Protein AF-A0A1C5EB53-F1 (afdb_monomer_lite)

Structure (mmCIF, N/CA/C/O backbone):
data_AF-A0A1C5EB53-F1
#
_entry.id   AF-A0A1C5EB53-F1
#
loop_
_atom_site.group_PDB
_atom_site.id
_atom_site.type_symbol
_atom_site.label_atom_id
_atom_site.label_alt_id
_atom_site.label_comp_id
_atom_site.label_asym_id
_atom_site.label_entity_id
_atom_site.label_seq_id
_atom_site.pdbx_PDB_ins_code
_atom_site.Cartn_x
_atom_site.Cartn_y
_atom_site.Cartn_z
_atom_site.occupancy
_atom_site.B_iso_or_equiv
_atom_site.auth_seq_id
_atom_site.auth_comp_id
_atom_site.auth_asym_id
_atom_site.auth_atom_id
_atom_site.pdbx_PDB_model_num
ATOM 1 N N . MET A 1 1 ? 9.222 14.903 -35.484 1.00 46.41 1 MET A N 1
ATOM 2 C CA . MET A 1 1 ? 10.347 14.46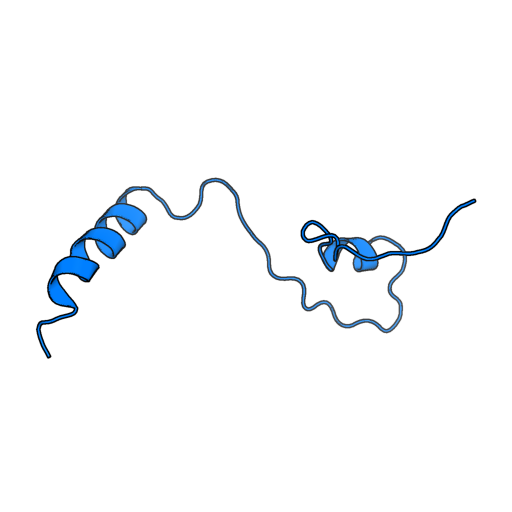8 -34.633 1.00 46.41 1 MET A CA 1
ATOM 3 C C . MET A 1 1 ? 10.518 15.516 -33.545 1.00 46.41 1 MET A C 1
ATOM 5 O O . MET A 1 1 ? 11.076 16.564 -33.826 1.00 46.41 1 MET A O 1
ATOM 9 N N . SER A 1 2 ? 9.915 15.307 -32.372 1.00 36.91 2 SER A N 1
ATOM 10 C CA . SER A 1 2 ? 10.018 16.238 -31.241 1.00 36.91 2 SER A CA 1
ATOM 11 C C . SER A 1 2 ? 10.445 15.452 -30.011 1.00 36.91 2 SER A C 1
ATOM 13 O O . SER A 1 2 ? 9.682 14.640 -29.497 1.00 36.91 2 SER A O 1
ATOM 15 N N . THR A 1 3 ? 11.683 15.670 -29.589 1.00 69.94 3 THR A N 1
ATOM 16 C CA . THR A 1 3 ? 12.259 15.183 -28.338 1.00 69.94 3 THR A CA 1
ATOM 17 C C . THR A 1 3 ? 12.507 16.387 -27.438 1.00 69.94 3 THR A C 1
ATOM 19 O O . THR A 1 3 ? 13.435 17.163 -27.654 1.00 69.94 3 THR A O 1
ATOM 22 N N . ARG A 1 4 ? 11.654 16.539 -26.424 1.00 51.50 4 ARG A N 1
ATOM 23 C CA . ARG A 1 4 ? 11.952 17.218 -25.158 1.00 51.50 4 ARG A CA 1
ATOM 24 C C . ARG A 1 4 ? 10.979 16.649 -24.124 1.00 51.50 4 ARG A C 1
ATOM 26 O O . ARG A 1 4 ? 9.785 16.918 -24.197 1.00 51.50 4 ARG A O 1
ATOM 33 N N . GLY A 1 5 ? 11.471 15.770 -23.254 1.00 60.50 5 GLY A N 1
ATOM 34 C CA . GLY A 1 5 ? 10.743 15.409 -22.040 1.00 60.50 5 GLY A CA 1
ATOM 35 C C . GLY A 1 5 ? 10.641 16.629 -21.132 1.00 60.50 5 GLY A C 1
ATOM 36 O O . GLY A 1 5 ? 11.549 17.452 -21.159 1.00 60.50 5 GLY A O 1
ATOM 37 N N . ASP A 1 6 ? 9.543 16.761 -20.386 1.00 59.06 6 ASP A N 1
ATOM 38 C CA . ASP A 1 6 ? 9.513 17.623 -19.186 1.00 59.06 6 ASP A CA 1
ATOM 39 C C . ASP A 1 6 ? 8.291 17.428 -18.269 1.00 59.06 6 ASP A C 1
ATOM 41 O O . ASP A 1 6 ? 7.950 18.268 -17.443 1.00 59.06 6 ASP A O 1
ATOM 45 N N . LEU A 1 7 ? 7.634 16.277 -18.358 1.00 58.69 7 LEU A N 1
ATOM 46 C CA . LEU A 1 7 ? 6.919 15.716 -17.221 1.00 58.69 7 LEU A CA 1
ATOM 47 C C . LEU A 1 7 ? 7.457 14.301 -17.145 1.00 58.69 7 LEU A C 1
ATOM 49 O O . LEU A 1 7 ? 7.260 13.544 -18.093 1.00 58.69 7 LEU A O 1
ATOM 53 N N . HIS A 1 8 ? 8.236 13.985 -16.109 1.00 64.31 8 HIS A N 1
ATOM 54 C CA . HIS A 1 8 ? 8.714 12.625 -15.873 1.00 64.31 8 HIS A CA 1
ATOM 55 C C . HIS A 1 8 ? 7.549 11.666 -16.127 1.00 64.31 8 HIS A C 1
ATOM 57 O O . HIS A 1 8 ? 6.512 11.802 -15.477 1.00 64.31 8 HIS A O 1
ATOM 63 N N . ASP A 1 9 ? 7.672 10.772 -17.113 1.00 74.62 9 ASP A N 1
ATOM 64 C CA . ASP A 1 9 ? 6.632 9.779 -17.353 1.00 74.62 9 ASP A CA 1
ATOM 65 C C . ASP A 1 9 ? 6.600 8.870 -16.124 1.00 74.62 9 ASP A C 1
ATOM 67 O O . ASP A 1 9 ? 7.400 7.948 -15.992 1.00 74.62 9 ASP A O 1
ATOM 71 N N . LEU A 1 10 ? 5.698 9.170 -15.185 1.00 78.38 10 LEU A N 1
ATOM 72 C CA . LEU A 1 10 ? 5.551 8.439 -13.924 1.00 78.38 10 LEU A CA 1
ATOM 73 C C . LEU A 1 10 ? 5.063 7.002 -14.146 1.00 78.38 10 LEU A C 1
ATOM 75 O O . LEU A 1 10 ? 4.945 6.236 -13.193 1.00 78.38 10 LEU A O 1
ATOM 79 N N . ARG A 1 11 ? 4.748 6.644 -15.395 1.00 73.81 11 ARG A N 1
ATOM 80 C CA . ARG A 1 11 ? 4.403 5.288 -15.812 1.00 73.81 11 ARG A CA 1
ATOM 81 C C . ARG A 1 11 ? 5.597 4.538 -16.403 1.00 73.81 11 ARG A C 1
ATOM 83 O O . ARG A 1 11 ? 5.420 3.400 -16.832 1.00 73.81 11 ARG A O 1
ATOM 90 N N . HIS A 1 12 ? 6.781 5.144 -16.475 1.00 78.12 12 HIS A N 1
ATOM 91 C CA . HIS A 1 12 ? 7.988 4.432 -16.871 1.00 78.12 12 HIS A CA 1
ATOM 92 C C . HIS A 1 12 ? 8.384 3.446 -15.761 1.00 78.12 12 HIS A C 1
ATOM 94 O O . HIS A 1 12 ? 8.711 3.846 -14.645 1.00 78.12 12 HIS A O 1
ATOM 100 N N . HIS A 1 13 ? 8.326 2.150 -16.071 1.00 78.00 13 HIS A N 1
ATOM 101 C CA . HIS A 1 13 ? 8.753 1.067 -15.191 1.00 78.00 13 HIS A CA 1
ATOM 102 C C . HIS A 1 13 ? 10.100 0.518 -15.684 1.00 78.00 13 HIS A C 1
ATOM 104 O O . HIS A 1 13 ? 10.270 0.293 -16.881 1.00 78.00 13 HIS A O 1
ATOM 110 N N . GLY A 1 14 ? 11.057 0.305 -14.774 1.00 75.56 14 GLY A N 1
ATOM 111 C CA . GLY A 1 14 ? 12.420 -0.126 -15.131 1.00 75.56 14 GLY A CA 1
ATOM 112 C C . GLY A 1 14 ? 12.509 -1.531 -15.747 1.00 75.56 14 GLY A C 1
ATOM 113 O O . GLY A 1 14 ? 13.485 -1.852 -16.416 1.00 75.56 14 GLY A O 1
ATOM 114 N N . ASP A 1 15 ? 11.473 -2.362 -15.598 1.00 78.19 15 ASP A N 1
ATOM 115 C CA . ASP A 1 15 ? 11.364 -3.660 -16.277 1.00 78.19 15 ASP A CA 1
ATOM 116 C C . ASP A 1 15 ? 11.162 -3.520 -17.799 1.00 78.19 15 ASP A C 1
ATOM 118 O O . ASP A 1 15 ? 11.449 -4.457 -18.550 1.00 78.19 15 ASP A O 1
ATOM 122 N N . ALA A 1 16 ? 10.723 -2.350 -18.279 1.00 82.06 16 ALA A N 1
ATOM 123 C CA . ALA A 1 16 ? 10.628 -2.049 -19.704 1.00 82.06 16 ALA A CA 1
ATOM 124 C C . ALA A 1 16 ? 12.006 -2.090 -20.385 1.00 82.06 16 ALA A C 1
ATOM 126 O O . ALA A 1 16 ? 12.129 -2.657 -21.469 1.00 82.06 16 ALA A O 1
ATOM 127 N N . GLU A 1 17 ? 13.047 -1.565 -19.731 1.00 76.31 17 GLU A N 1
ATOM 128 C CA . GLU A 1 17 ? 14.417 -1.532 -20.262 1.00 76.31 17 GLU A CA 1
ATOM 129 C C . GLU A 1 17 ? 15.050 -2.933 -20.300 1.00 76.31 17 GLU A C 1
ATOM 131 O O . GLU A 1 17 ? 15.836 -3.242 -21.195 1.00 76.31 17 GLU A O 1
ATOM 136 N N . MET A 1 18 ? 14.642 -3.826 -19.390 1.00 77.88 18 MET A N 1
ATOM 137 C CA . MET A 1 18 ? 15.116 -5.215 -19.349 1.00 77.88 18 MET A CA 1
ATOM 138 C C . MET A 1 18 ? 14.653 -6.053 -20.554 1.00 77.88 18 MET A C 1
ATOM 140 O O . MET A 1 18 ? 15.322 -7.027 -20.908 1.00 77.88 18 MET A O 1
ATOM 144 N N . ARG A 1 19 ? 13.541 -5.692 -21.216 1.00 72.62 19 ARG A N 1
ATOM 145 C CA . ARG A 1 19 ? 12.993 -6.443 -22.367 1.00 72.62 19 ARG A CA 1
ATOM 146 C C . ARG A 1 19 ? 13.767 -6.222 -23.671 1.00 72.62 19 ARG A C 1
ATOM 148 O O . ARG A 1 19 ? 13.764 -7.121 -24.510 1.00 72.62 19 ARG A O 1
ATOM 155 N N . ASP A 1 20 ? 14.463 -5.094 -23.814 1.00 73.00 20 ASP A N 1
ATOM 156 C CA . ASP A 1 20 ? 15.096 -4.664 -25.073 1.00 73.00 20 ASP A CA 1
ATOM 157 C C . ASP A 1 20 ? 16.603 -4.989 -25.161 1.00 73.00 20 ASP A C 1
ATOM 159 O O . ASP A 1 20 ? 17.327 -4.445 -25.994 1.00 73.00 20 ASP A O 1
ATOM 163 N N . GLY A 1 21 ? 17.093 -5.926 -24.342 1.00 65.00 21 GLY A N 1
ATOM 164 C CA . GLY A 1 21 ? 18.484 -6.391 -24.409 1.00 65.00 21 GLY A CA 1
ATOM 165 C C . GLY A 1 21 ? 19.439 -5.594 -23.522 1.00 65.00 21 GLY A C 1
ATOM 166 O O . GLY A 1 21 ? 20.503 -5.166 -23.966 1.00 65.00 21 GLY A O 1
ATOM 167 N N . ALA A 1 22 ? 19.068 -5.446 -22.251 1.00 68.69 22 ALA A N 1
ATOM 168 C CA . ALA A 1 22 ? 19.799 -4.775 -21.177 1.00 68.69 22 ALA A CA 1
ATOM 169 C C . ALA A 1 22 ? 21.125 -5.456 -20.759 1.00 68.69 22 ALA A C 1
ATOM 171 O O . ALA A 1 22 ? 21.370 -5.725 -19.580 1.00 68.69 22 ALA A O 1
ATOM 172 N N . ALA A 1 23 ? 22.005 -5.767 -21.711 1.00 75.62 23 ALA A N 1
ATOM 173 C CA . ALA A 1 23 ? 23.318 -6.320 -21.409 1.00 75.62 23 ALA A CA 1
ATOM 174 C C . ALA A 1 23 ? 24.135 -5.312 -20.578 1.00 75.62 23 ALA A C 1
ATOM 176 O O . ALA A 1 23 ? 24.553 -4.271 -21.079 1.00 75.62 23 ALA A O 1
ATOM 177 N N . GLY A 1 24 ? 24.357 -5.633 -19.300 1.00 78.75 24 GLY A N 1
ATOM 178 C CA . GLY A 1 24 ? 25.116 -4.803 -18.358 1.00 78.75 24 GLY A CA 1
ATOM 179 C C . GLY A 1 24 ? 24.277 -4.015 -17.348 1.00 78.75 24 GLY A C 1
ATOM 180 O O . GLY A 1 24 ? 24.866 -3.361 -16.489 1.00 78.75 24 GLY A O 1
ATOM 181 N N . LEU A 1 25 ? 22.941 -4.092 -17.399 1.00 82.12 25 LEU A N 1
ATOM 182 C CA . LEU A 1 25 ? 22.081 -3.525 -16.353 1.00 82.12 25 LEU A CA 1
ATOM 183 C C . LEU A 1 25 ? 21.774 -4.562 -15.266 1.00 82.12 25 LEU A C 1
ATOM 185 O O . LEU A 1 25 ? 21.663 -5.760 -15.529 1.00 82.12 25 LEU A O 1
ATOM 189 N N . ILE A 1 26 ? 21.636 -4.079 -14.031 1.00 82.25 26 ILE A N 1
ATOM 190 C CA . ILE A 1 26 ? 21.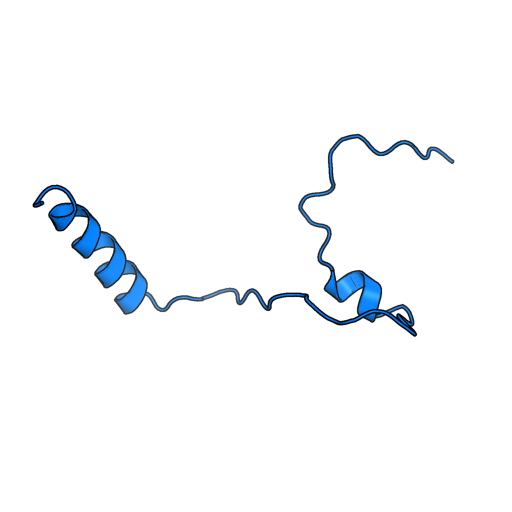171 -4.868 -12.888 1.00 82.25 26 ILE A CA 1
ATOM 191 C C . ILE A 1 26 ? 19.676 -4.605 -12.736 1.00 82.25 26 ILE A C 1
ATOM 193 O O . ILE A 1 26 ? 19.269 -3.454 -12.586 1.00 82.25 26 ILE A O 1
ATOM 197 N N . ASP A 1 27 ? 18.875 -5.669 -12.748 1.00 83.50 27 ASP A N 1
ATOM 198 C CA . ASP A 1 27 ? 17.437 -5.563 -12.524 1.00 83.50 27 ASP A CA 1
ATOM 199 C C . ASP A 1 27 ? 17.148 -5.199 -11.062 1.00 83.50 27 ASP A C 1
ATOM 201 O O . ASP A 1 27 ? 17.365 -5.993 -10.143 1.00 83.50 27 ASP A O 1
ATOM 205 N N . LEU A 1 28 ? 16.681 -3.968 -10.857 1.00 82.38 28 LEU A N 1
ATOM 206 C CA . LEU A 1 28 ? 16.206 -3.448 -9.574 1.00 82.38 28 LEU A CA 1
ATOM 207 C C . LEU A 1 28 ? 14.704 -3.128 -9.618 1.00 82.38 28 LEU A C 1
ATOM 209 O O . LEU A 1 28 ? 14.189 -2.466 -8.711 1.00 82.38 28 LEU A O 1
ATOM 213 N N . ALA A 1 29 ? 13.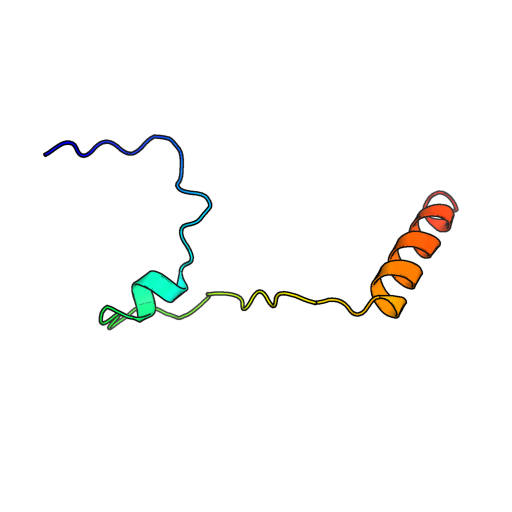991 -3.556 -10.665 1.00 83.25 29 ALA A N 1
ATOM 214 C CA . ALA A 1 29 ? 12.566 -3.309 -10.775 1.00 83.25 29 ALA A CA 1
ATOM 215 C C . ALA A 1 29 ? 11.816 -4.091 -9.686 1.00 83.25 29 ALA A C 1
ATOM 217 O O . ALA A 1 29 ? 11.980 -5.298 -9.501 1.00 83.25 29 ALA A O 1
ATOM 218 N N . VAL A 1 30 ? 10.968 -3.388 -8.936 1.00 79.88 30 VAL A N 1
ATOM 219 C CA . VAL A 1 30 ? 10.138 -4.014 -7.906 1.00 79.88 30 VAL A CA 1
ATOM 220 C C . VAL A 1 30 ? 8.800 -4.437 -8.494 1.00 79.88 30 VAL A C 1
ATOM 222 O O . VAL A 1 30 ? 8.127 -3.681 -9.193 1.00 79.88 30 VAL A O 1
ATOM 225 N N . ASN A 1 31 ? 8.386 -5.660 -8.178 1.00 77.88 31 ASN A N 1
ATOM 226 C CA . ASN A 1 31 ? 7.119 -6.199 -8.648 1.00 77.88 31 ASN A CA 1
ATOM 227 C C . ASN A 1 31 ? 5.945 -5.563 -7.890 1.00 77.88 31 ASN A C 1
ATOM 229 O O . ASN A 1 31 ? 5.791 -5.780 -6.686 1.00 77.88 31 ASN A O 1
ATOM 233 N N . VAL A 1 32 ? 5.071 -4.851 -8.604 1.00 77.44 32 VAL A N 1
ATOM 234 C CA . VAL A 1 32 ? 3.783 -4.377 -8.077 1.00 77.44 32 VAL A CA 1
ATOM 235 C C . VAL A 1 32 ? 2.681 -5.325 -8.542 1.00 77.44 32 VAL A C 1
ATOM 237 O O . VAL A 1 32 ? 2.528 -5.578 -9.734 1.00 77.44 32 VAL A O 1
ATOM 240 N N . ARG A 1 33 ? 1.897 -5.865 -7.602 1.00 79.94 33 ARG A N 1
ATOM 241 C CA . ARG A 1 33 ? 0.792 -6.787 -7.906 1.00 79.94 33 ARG A CA 1
ATOM 242 C C . ARG A 1 33 ? -0.555 -6.108 -7.704 1.00 79.94 33 ARG A C 1
ATOM 244 O O . ARG A 1 33 ? -0.867 -5.642 -6.608 1.00 79.94 33 ARG A O 1
ATOM 251 N N . THR A 1 34 ? -1.381 -6.108 -8.745 1.00 84.06 34 THR A N 1
ATOM 252 C CA . THR A 1 34 ? -2.788 -5.709 -8.632 1.00 84.06 34 THR A CA 1
ATOM 253 C C . THR A 1 34 ? -3.557 -6.718 -7.773 1.00 84.06 34 THR A C 1
ATOM 255 O O . THR A 1 34 ? -3.171 -7.880 -7.652 1.00 84.06 34 THR A O 1
ATOM 258 N N . GLY A 1 35 ? -4.621 -6.265 -7.105 1.00 86.56 35 GLY A N 1
ATOM 259 C CA . GLY A 1 35 ? -5.406 -7.116 -6.199 1.00 86.56 35 GLY A CA 1
ATOM 260 C C . GLY A 1 35 ? -4.717 -7.457 -4.870 1.00 86.56 35 GLY A C 1
ATOM 261 O O . GLY A 1 35 ? -5.208 -8.308 -4.134 1.00 86.56 35 GLY A O 1
ATOM 262 N N . THR A 1 36 ? -3.599 -6.802 -4.544 1.00 88.06 36 THR A N 1
ATOM 263 C CA . THR A 1 36 ? -2.935 -6.911 -3.236 1.00 88.06 36 THR A CA 1
ATOM 264 C C . THR A 1 36 ? -2.895 -5.553 -2.527 1.00 88.06 36 THR A C 1
ATOM 266 O O . THR A 1 36 ? -2.870 -4.522 -3.206 1.00 88.06 36 THR A O 1
ATOM 269 N N . PRO A 1 37 ? -2.888 -5.521 -1.178 1.00 90.38 37 PRO A N 1
ATOM 270 C CA . PRO A 1 37 ? -3.018 -6.654 -0.246 1.00 90.38 37 PRO A 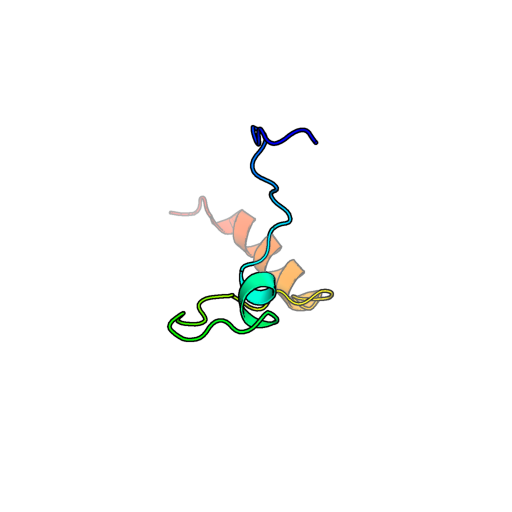CA 1
ATOM 271 C C . PRO A 1 37 ? -4.458 -7.215 -0.153 1.00 90.38 37 PRO A C 1
ATOM 273 O O . PRO A 1 37 ? -5.394 -6.535 -0.572 1.00 90.38 37 PRO A O 1
ATOM 276 N N . PRO A 1 38 ? -4.661 -8.428 0.408 1.00 94.31 38 PRO A N 1
ATOM 277 C CA . PRO A 1 38 ? -5.994 -8.960 0.705 1.00 94.31 38 PRO A CA 1
ATOM 278 C C . PRO A 1 38 ? -6.802 -8.038 1.628 1.00 94.31 38 PRO A C 1
ATOM 280 O O . PRO A 1 38 ? -6.231 -7.376 2.496 1.00 94.31 38 PRO A O 1
ATOM 283 N N . GLU A 1 39 ? -8.131 -8.062 1.504 1.00 95.94 39 GLU A N 1
ATOM 284 C CA . GLU A 1 39 ? -9.018 -7.132 2.222 1.00 95.94 39 GLU A CA 1
ATOM 285 C C . GLU A 1 39 ? -8.842 -7.179 3.746 1.00 95.94 39 GLU A C 1
ATOM 287 O O . GLU A 1 39 ? -8.763 -6.145 4.404 1.00 95.94 39 GLU A O 1
ATOM 292 N N . TRP A 1 40 ? -8.673 -8.375 4.317 1.00 96.69 40 TRP A N 1
ATOM 293 C CA . TRP A 1 40 ? -8.461 -8.527 5.759 1.00 96.69 40 TRP A CA 1
ATOM 294 C C . TRP A 1 40 ? -7.194 -7.810 6.253 1.00 96.69 40 TRP A C 1
ATOM 296 O O . TRP A 1 40 ? -7.168 -7.300 7.373 1.00 96.69 40 TRP A O 1
ATOM 306 N N . LEU A 1 41 ? -6.141 -7.760 5.429 1.00 95.94 41 LEU A N 1
ATOM 307 C CA . LEU A 1 41 ? -4.879 -7.112 5.780 1.00 95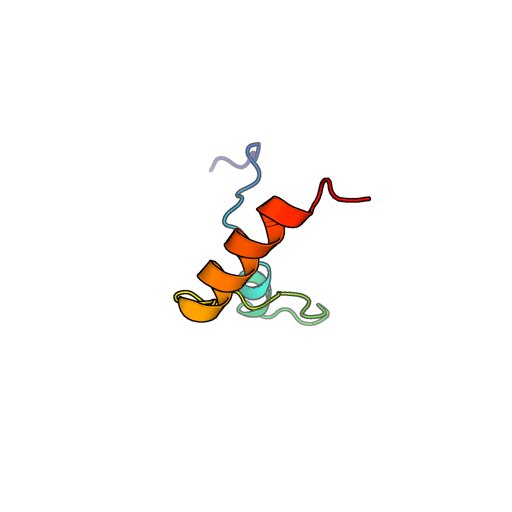.94 41 LEU A CA 1
ATOM 308 C C . LEU A 1 41 ? -5.013 -5.595 5.660 1.00 95.94 41 LEU A C 1
ATOM 310 O O . LEU A 1 41 ? -4.545 -4.869 6.535 1.00 95.94 41 LEU A O 1
ATOM 314 N N . ARG A 1 42 ? -5.708 -5.123 4.618 1.00 95.81 42 ARG A N 1
ATOM 315 C CA . ARG A 1 42 ? -6.060 -3.706 4.465 1.00 95.81 42 ARG A CA 1
ATOM 316 C C . ARG A 1 42 ? -6.839 -3.200 5.682 1.00 95.81 42 ARG A C 1
ATOM 318 O O . ARG A 1 42 ? -6.446 -2.184 6.251 1.00 95.81 42 ARG A O 1
ATOM 325 N N . ALA A 1 43 ? -7.879 -3.923 6.099 1.00 97.56 43 ALA A N 1
ATOM 326 C CA . ALA A 1 43 ? -8.682 -3.570 7.270 1.00 97.56 43 ALA A CA 1
ATOM 327 C C . ALA A 1 43 ? -7.823 -3.495 8.542 1.00 97.56 43 ALA A C 1
ATOM 329 O O . ALA A 1 43 ? -7.858 -2.501 9.262 1.00 97.56 43 ALA A O 1
ATOM 330 N N . ARG A 1 44 ? -6.959 -4.494 8.768 1.00 97.19 44 ARG A N 1
ATOM 331 C CA . ARG A 1 44 ? -6.095 -4.531 9.955 1.00 97.19 44 ARG A CA 1
ATOM 332 C C . ARG A 1 44 ? -5.124 -3.350 10.033 1.00 97.19 44 ARG A C 1
ATOM 334 O O . ARG A 1 44 ? -4.882 -2.835 11.121 1.00 97.19 44 ARG A O 1
ATOM 341 N N . ILE A 1 45 ? -4.556 -2.939 8.899 1.00 96.62 45 ILE A N 1
ATOM 342 C CA . ILE A 1 45 ? -3.659 -1.778 8.838 1.00 96.62 45 ILE A CA 1
ATOM 343 C C . ILE A 1 45 ? -4.441 -0.495 9.134 1.00 96.62 45 ILE A C 1
ATOM 345 O O . ILE A 1 45 ? -3.977 0.313 9.935 1.00 96.62 45 ILE A O 1
ATOM 349 N N . ALA A 1 46 ? -5.628 -0.326 8.545 1.00 96.94 46 ALA A N 1
ATOM 350 C CA . ALA A 1 46 ? -6.470 0.844 8.788 1.00 96.94 46 ALA A CA 1
ATOM 351 C C . ALA A 1 46 ? -6.838 0.996 10.275 1.00 96.94 46 ALA A C 1
ATOM 353 O O . ALA A 1 46 ? -6.676 2.083 10.828 1.00 96.94 46 ALA A O 1
ATOM 354 N N . ASP A 1 47 ? -7.230 -0.095 10.938 1.00 96.62 47 ASP A N 1
ATOM 355 C CA . ASP A 1 47 ? -7.582 -0.090 12.365 1.00 96.62 47 ASP A CA 1
ATOM 356 C C . ASP A 1 47 ? -6.408 0.347 13.258 1.00 96.62 47 ASP A C 1
ATOM 358 O O . ASP A 1 47 ? -6.600 1.044 14.256 1.00 96.62 47 ASP A O 1
ATOM 362 N N . SER A 1 48 ? -5.171 -0.013 12.888 1.00 96.12 48 SER A N 1
ATOM 363 C CA . SER A 1 48 ? -3.978 0.358 13.664 1.00 96.12 48 SER A CA 1
ATOM 364 C C . SER A 1 48 ? -3.718 1.868 13.713 1.00 96.12 48 SER A C 1
ATOM 366 O O . SER A 1 48 ? -3.122 2.351 14.676 1.00 96.12 48 SER A O 1
ATOM 368 N N . LEU A 1 49 ? -4.209 2.632 12.730 1.00 95.81 49 LEU A N 1
ATOM 369 C CA . LEU A 1 49 ? -3.986 4.079 12.650 1.00 95.81 49 LEU A CA 1
ATOM 370 C C . LEU A 1 49 ? -4.641 4.841 13.809 1.00 95.81 49 LEU A C 1
ATOM 372 O O . LEU A 1 49 ? -4.114 5.866 14.236 1.00 95.81 49 LEU A O 1
ATOM 376 N N . ALA A 1 50 ? -5.747 4.332 14.360 1.00 94.00 50 ALA A N 1
ATOM 377 C CA . ALA A 1 50 ? -6.411 4.940 15.513 1.00 94.00 50 ALA A CA 1
ATOM 378 C C . ALA A 1 50 ? -5.543 4.906 16.787 1.00 94.00 50 ALA A C 1
ATOM 380 O O . ALA A 1 50 ? -5.693 5.758 17.659 1.00 94.00 50 ALA A O 1
ATOM 381 N N . GLY A 1 51 ? -4.619 3.944 16.888 1.00 93.00 51 GLY A N 1
ATOM 382 C CA . GLY A 1 51 ? -3.699 3.805 18.019 1.00 93.00 51 GLY A CA 1
ATOM 383 C C . GLY A 1 51 ? -2.404 4.610 17.887 1.00 93.00 51 GLY A C 1
ATOM 384 O O . GLY A 1 51 ? -1.588 4.584 18.803 1.00 93.00 51 GLY A O 1
ATOM 385 N N . LEU A 1 52 ? -2.187 5.319 16.773 1.00 92.81 52 LEU A N 1
ATOM 386 C CA . LEU A 1 52 ? -0.898 5.952 16.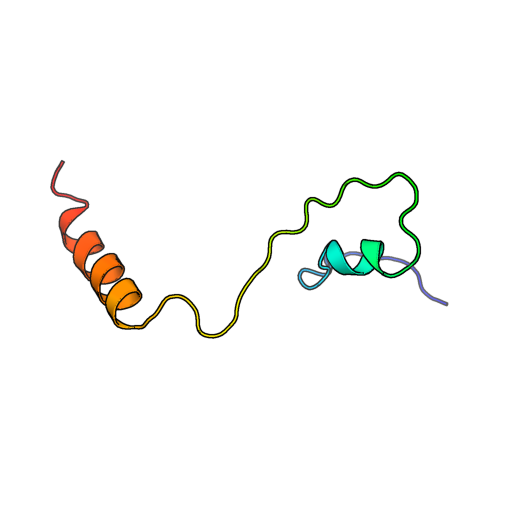476 1.00 92.81 52 LEU A CA 1
ATOM 387 C C . LEU A 1 52 ? -0.542 7.097 17.441 1.00 92.81 52 LEU A C 1
ATOM 389 O O . LEU A 1 52 ? 0.631 7.339 17.697 1.00 92.81 52 LEU A O 1
ATOM 393 N N . ALA A 1 53 ? -1.547 7.777 17.999 1.00 87.12 53 ALA A N 1
ATOM 394 C CA . ALA A 1 53 ? -1.367 8.891 18.934 1.00 87.12 53 ALA A CA 1
ATOM 395 C C . ALA A 1 53 ? -1.204 8.452 20.404 1.00 87.12 53 ALA A C 1
ATOM 397 O O . ALA A 1 53 ? -1.274 9.286 21.302 1.00 87.12 53 ALA A O 1
ATOM 398 N N . ALA A 1 54 ? -1.048 7.152 20.667 1.00 86.81 54 ALA A N 1
ATOM 399 C CA . ALA A 1 54 ? -0.979 6.606 22.023 1.00 86.81 54 ALA A CA 1
ATOM 400 C C . ALA A 1 54 ? 0.429 6.643 22.660 1.00 86.81 54 ALA A C 1
ATOM 402 O O . ALA A 1 54 ? 0.605 6.076 23.738 1.00 86.81 54 ALA A O 1
ATOM 403 N N . TYR A 1 55 ? 1.414 7.266 22.002 1.00 62.97 55 TYR A N 1
ATOM 404 C CA . TYR A 1 55 ? 2.785 7.443 22.497 1.00 62.97 55 TYR A CA 1
ATOM 405 C C . TYR A 1 55 ? 3.026 8.899 22.898 1.00 62.97 55 TYR A C 1
ATOM 407 O O . TYR A 1 55 ? 3.523 9.121 24.024 1.00 62.97 55 TYR A O 1
#

Foldseek 3Di:
DDDDDDDPPPPDFPVVVVVPDPVPDDDPTDDDDPPPDDPVVVVVVVVCVVCPPVD

Radius of gyration: 19.33 Å; chains: 1; bounding box: 34×27×57 Å

Secondary structure (DSSP, 8-state):
------S--TT--THHHHHT--TT----PPPP-TT-S-HHHHHHHHHHGGGTT--

Sequence (55 aa):
MSTRGDLHDLRHHGDAEMRDGAAGLIDLAVNVRTGTPPEWLRARIADSLAGLAAY

pLDDT: mean 80.07, std 13.76, range [36.91, 97.56]